Protein AF-A0A1Y3EB65-F1 (afdb_monomer_lite)

Structure (mmCIF, N/CA/C/O backbone):
data_AF-A0A1Y3EB65-F1
#
_entry.id   AF-A0A1Y3EB65-F1
#
loop_
_atom_site.group_PDB
_atom_site.id
_atom_site.type_symbol
_atom_site.label_atom_id
_atom_site.label_alt_id
_atom_site.label_comp_id
_atom_site.label_asym_id
_atom_site.label_entity_id
_atom_site.label_seq_id
_atom_site.pdbx_PDB_ins_code
_atom_site.Cartn_x
_atom_site.Cartn_y
_atom_site.Cartn_z
_atom_site.occupancy
_atom_site.B_iso_or_equiv
_atom_site.auth_seq_id
_atom_site.auth_comp_id
_atom_site.auth_asym_id
_atom_site.auth_atom_id
_atom_site.pdbx_PDB_model_num
ATOM 1 N N . MET A 1 1 ? 36.892 -14.311 -9.954 1.00 34.75 1 MET A N 1
ATOM 2 C CA . MET A 1 1 ? 35.447 -14.141 -10.223 1.00 34.75 1 MET A CA 1
ATOM 3 C C . MET A 1 1 ? 34.694 -14.219 -8.900 1.00 34.75 1 MET A C 1
ATOM 5 O O . MET A 1 1 ? 34.643 -15.292 -8.314 1.00 34.75 1 MET A O 1
ATOM 9 N N . ARG A 1 2 ? 34.201 -13.093 -8.364 1.00 42.38 2 ARG A N 1
ATOM 10 C CA . ARG A 1 2 ? 33.375 -13.100 -7.1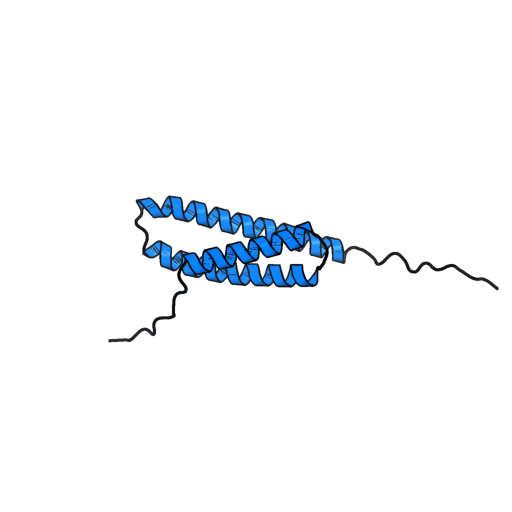44 1.00 42.38 2 ARG A CA 1
ATOM 11 C C . ARG A 1 2 ? 31.947 -13.466 -7.544 1.00 42.38 2 ARG A C 1
ATOM 13 O O . ARG A 1 2 ? 31.278 -12.677 -8.200 1.00 42.38 2 ARG A O 1
ATOM 20 N N . GLN A 1 3 ? 31.507 -14.663 -7.168 1.00 41.31 3 GLN A N 1
ATOM 21 C CA . GLN A 1 3 ? 30.095 -15.039 -7.160 1.00 41.31 3 GLN A CA 1
ATOM 22 C C . GLN A 1 3 ? 29.406 -14.157 -6.110 1.00 41.31 3 GLN A C 1
ATOM 24 O O . GLN A 1 3 ? 29.416 -14.471 -4.921 1.00 41.31 3 GLN A O 1
ATOM 29 N N . LEU A 1 4 ? 28.885 -13.002 -6.529 1.00 49.69 4 LEU A N 1
ATOM 30 C CA . LEU A 1 4 ? 27.977 -12.216 -5.705 1.00 49.69 4 LEU A CA 1
ATOM 31 C C . LEU A 1 4 ? 26.709 -13.061 -5.586 1.00 49.69 4 LEU A C 1
ATOM 33 O O . LEU A 1 4 ? 25.967 -13.196 -6.559 1.00 49.69 4 LEU A O 1
ATOM 37 N N . GLY A 1 5 ? 26.530 -13.716 -4.435 1.00 43.91 5 GLY A N 1
ATOM 38 C CA . GLY A 1 5 ? 25.349 -14.520 -4.147 1.00 43.91 5 GLY A CA 1
ATOM 39 C C . GLY A 1 5 ? 24.119 -13.701 -4.504 1.00 43.91 5 GLY A C 1
ATOM 40 O O . GLY A 1 5 ? 23.869 -12.663 -3.893 1.00 43.91 5 GLY A O 1
ATOM 41 N N . LYS A 1 6 ? 23.418 -14.119 -5.561 1.00 49.84 6 LYS A N 1
ATOM 42 C CA . LYS A 1 6 ? 22.234 -13.436 -6.068 1.00 49.84 6 LYS A CA 1
ATOM 43 C C . LYS A 1 6 ? 21.218 -13.442 -4.932 1.00 49.84 6 LYS A C 1
ATOM 45 O O . LYS A 1 6 ? 20.542 -14.449 -4.723 1.00 49.84 6 LYS A O 1
ATOM 50 N N . LYS A 1 7 ? 21.126 -12.344 -4.168 1.00 51.59 7 LYS A N 1
ATOM 51 C CA . LYS A 1 7 ? 19.922 -12.059 -3.385 1.00 51.59 7 LYS A CA 1
ATOM 52 C C . LYS A 1 7 ? 18.785 -12.251 -4.378 1.00 51.59 7 LYS A C 1
ATOM 54 O O . LYS A 1 7 ? 18.817 -11.635 -5.441 1.00 51.59 7 LYS A O 1
ATOM 59 N N . LYS A 1 8 ? 17.864 -13.175 -4.099 1.00 54.28 8 LYS A N 1
ATOM 60 C CA . LYS A 1 8 ? 16.655 -13.323 -4.907 1.00 54.28 8 LYS A CA 1
ATOM 61 C C . LYS A 1 8 ? 15.934 -11.984 -4.808 1.00 54.28 8 LYS A C 1
ATOM 63 O O . LYS A 1 8 ? 15.274 -11.725 -3.808 1.00 54.28 8 LYS A O 1
ATOM 68 N N . ILE A 1 9 ? 16.156 -11.105 -5.780 1.00 61.97 9 ILE A N 1
ATOM 69 C CA . ILE A 1 9 ? 15.384 -9.880 -5.918 1.00 61.97 9 ILE A CA 1
ATOM 70 C C . ILE A 1 9 ? 13.984 -10.381 -6.235 1.00 61.97 9 ILE A C 1
ATOM 72 O O . ILE A 1 9 ? 13.766 -11.011 -7.272 1.00 61.97 9 ILE A O 1
ATOM 76 N N . ILE A 1 10 ? 13.070 -10.220 -5.280 1.00 68.81 10 ILE A N 1
ATOM 77 C CA . ILE A 1 10 ? 11.667 -10.526 -5.517 1.00 68.81 10 ILE A CA 1
ATOM 78 C C . ILE A 1 10 ? 11.220 -9.607 -6.664 1.00 68.81 10 ILE A C 1
ATOM 80 O O . ILE A 1 10 ? 11.523 -8.410 -6.627 1.00 68.81 10 ILE A O 1
ATOM 84 N N . PRO A 1 11 ? 10.567 -10.142 -7.713 1.00 82.12 11 PRO A N 1
ATOM 85 C CA . PRO A 1 11 ? 10.185 -9.335 -8.860 1.00 82.12 11 PRO A CA 1
ATOM 86 C C . PRO A 1 11 ? 9.299 -8.164 -8.442 1.00 82.12 11 PRO A C 1
ATOM 88 O O . PRO A 1 11 ? 8.366 -8.338 -7.657 1.00 82.12 11 PRO A O 1
ATOM 91 N N . PHE A 1 12 ? 9.549 -6.995 -9.027 1.00 85.94 12 PHE A N 1
ATOM 92 C CA . PHE A 1 12 ? 8.795 -5.767 -8.775 1.00 85.94 12 PHE A CA 1
ATOM 93 C C . PHE A 1 12 ? 7.272 -5.969 -8.797 1.00 85.94 12 PHE A C 1
ATOM 95 O O . PHE A 1 12 ? 6.573 -5.501 -7.905 1.00 85.94 12 PHE A O 1
ATOM 102 N N . ASP A 1 13 ? 6.743 -6.713 -9.774 1.00 86.69 13 ASP A N 1
ATOM 103 C CA . ASP A 1 13 ? 5.299 -6.959 -9.875 1.00 86.69 13 ASP A CA 1
ATOM 104 C C . ASP A 1 13 ? 4.736 -7.766 -8.701 1.00 86.69 13 ASP A C 1
ATOM 106 O O . ASP A 1 13 ? 3.564 -7.619 -8.354 1.00 86.69 13 ASP A O 1
ATOM 110 N N . THR A 1 14 ? 5.561 -8.612 -8.082 1.00 91.00 14 THR A N 1
ATOM 111 C CA . THR A 1 14 ? 5.175 -9.370 -6.887 1.00 91.00 14 THR A CA 1
ATOM 112 C C . THR A 1 14 ? 5.088 -8.441 -5.684 1.00 91.00 14 THR A C 1
ATOM 114 O O . THR A 1 14 ? 4.081 -8.459 -4.978 1.00 91.00 14 THR A O 1
ATOM 117 N N . GLU A 1 15 ? 6.088 -7.577 -5.493 1.00 92.81 15 GLU A N 1
ATOM 118 C CA . GLU A 1 15 ? 6.079 -6.602 -4.398 1.00 92.81 15 GLU A CA 1
ATOM 119 C C . GLU A 1 15 ? 4.978 -5.554 -4.568 1.00 92.81 15 GLU A C 1
ATOM 121 O O . GLU A 1 15 ? 4.289 -5.225 -3.605 1.00 92.81 15 GLU A O 1
ATOM 126 N N . ARG A 1 16 ? 4.722 -5.100 -5.802 1.00 91.44 16 ARG A N 1
ATOM 127 C CA . ARG A 1 16 ? 3.603 -4.199 -6.107 1.00 91.44 16 ARG A CA 1
ATOM 128 C C . ARG A 1 16 ? 2.264 -4.817 -5.706 1.00 91.44 16 ARG A C 1
ATOM 130 O O . ARG A 1 16 ? 1.508 -4.195 -4.969 1.00 91.44 16 ARG A O 1
ATOM 137 N N . LYS A 1 17 ? 1.985 -6.050 -6.144 1.00 93.06 17 LYS A N 1
ATOM 138 C CA . LYS A 1 17 ? 0.738 -6.759 -5.800 1.00 93.06 17 LYS A CA 1
ATOM 139 C C . LYS A 1 17 ? 0.621 -7.033 -4.300 1.00 93.06 17 LYS A C 1
ATOM 141 O O . LYS A 1 17 ? -0.467 -6.924 -3.739 1.00 93.06 17 LYS A O 1
ATOM 146 N N . SER A 1 18 ? 1.732 -7.388 -3.654 1.00 94.62 18 SER A N 1
ATOM 147 C CA . SER A 1 18 ? 1.798 -7.571 -2.200 1.00 94.62 18 SER A CA 1
ATOM 148 C C . SER A 1 18 ? 1.411 -6.281 -1.475 1.00 94.62 18 SER A C 1
ATOM 150 O O . SER A 1 18 ? 0.544 -6.305 -0.598 1.00 94.62 18 SER A O 1
ATOM 152 N N . LEU A 1 19 ? 1.983 -5.145 -1.884 1.00 95.19 19 LEU A N 1
ATOM 153 C CA . LEU A 1 19 ? 1.670 -3.837 -1.317 1.00 95.19 19 LEU A CA 1
ATOM 154 C C . LEU A 1 19 ? 0.206 -3.441 -1.569 1.00 95.19 19 LEU A C 1
ATOM 156 O O . LEU A 1 19 ? -0.482 -3.062 -0.626 1.00 95.19 19 LEU A O 1
ATOM 160 N N . GLU A 1 20 ? -0.308 -3.614 -2.788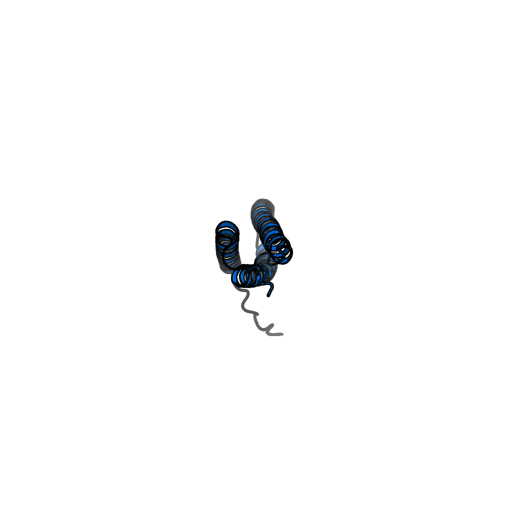 1.00 94.81 20 GLU A N 1
ATOM 161 C CA . GLU A 1 20 ? -1.720 -3.359 -3.124 1.00 94.81 20 GLU A CA 1
ATOM 162 C C . GLU A 1 20 ? -2.684 -4.158 -2.240 1.00 94.81 20 GLU A C 1
ATOM 164 O O . GLU A 1 20 ? -3.656 -3.609 -1.720 1.00 94.81 20 GLU A O 1
ATOM 169 N N . HIS A 1 21 ? -2.400 -5.440 -2.007 1.00 95.62 21 HIS A N 1
ATOM 170 C CA . HIS A 1 21 ? -3.218 -6.272 -1.128 1.00 95.62 21 HIS A CA 1
ATOM 171 C C . HIS A 1 21 ? -3.193 -5.775 0.328 1.00 95.62 21 HIS A C 1
ATOM 173 O O . HIS A 1 21 ? -4.229 -5.733 0.998 1.00 95.62 21 HIS A O 1
ATOM 179 N N . ARG A 1 22 ? -2.021 -5.366 0.830 1.00 96.00 22 ARG A N 1
ATOM 180 C CA . ARG A 1 22 ? -1.874 -4.816 2.190 1.00 96.00 22 ARG A CA 1
ATOM 181 C C . ARG A 1 22 ? -2.623 -3.485 2.341 1.00 96.00 22 ARG A C 1
ATOM 183 O O . ARG A 1 22 ? -3.335 -3.313 3.328 1.00 96.00 22 ARG A O 1
ATOM 190 N N . ILE A 1 23 ? -2.546 -2.605 1.339 1.00 94.94 23 ILE A N 1
ATOM 191 C CA . ILE A 1 23 ? -3.314 -1.349 1.255 1.00 94.94 23 ILE A CA 1
ATOM 192 C C . ILE A 1 23 ? -4.818 -1.634 1.299 1.00 94.94 23 ILE A C 1
ATOM 194 O O . ILE A 1 23 ? -5.528 -1.052 2.116 1.00 94.94 23 ILE A O 1
ATOM 198 N N . GLN A 1 24 ? -5.311 -2.562 0.471 1.00 94.12 24 GLN A N 1
ATOM 199 C CA . GLN A 1 24 ? -6.731 -2.932 0.452 1.00 94.12 24 GLN A CA 1
ATOM 200 C C . GLN A 1 24 ? -7.206 -3.468 1.806 1.00 94.12 24 GLN A C 1
ATOM 202 O O . GLN A 1 24 ? -8.313 -3.150 2.244 1.00 94.12 24 GLN A O 1
ATOM 207 N N . ARG A 1 25 ? -6.376 -4.270 2.483 1.00 94.56 25 ARG A N 1
ATOM 208 C CA . ARG A 1 25 ? -6.682 -4.765 3.829 1.00 94.56 25 ARG A CA 1
ATOM 209 C C . ARG A 1 25 ? -6.766 -3.621 4.839 1.00 94.56 25 ARG A C 1
ATOM 211 O O . ARG A 1 25 ? -7.738 -3.575 5.587 1.00 94.56 25 ARG A O 1
ATOM 218 N N . LEU A 1 26 ? -5.788 -2.712 4.849 1.00 94.38 26 LEU A N 1
ATOM 219 C CA . LEU A 1 26 ? -5.785 -1.558 5.752 1.00 94.38 26 LEU A CA 1
ATOM 220 C C . LEU A 1 26 ? -7.008 -0.663 5.513 1.00 94.38 26 LEU A C 1
ATOM 222 O O . LEU A 1 26 ? -7.694 -0.317 6.467 1.00 94.38 26 LEU A O 1
ATOM 226 N N . GLN A 1 27 ? -7.344 -0.381 4.252 1.00 93.44 27 GLN A N 1
ATOM 227 C CA . GLN A 1 27 ? -8.525 0.403 3.885 1.00 93.44 27 GLN A CA 1
ATOM 228 C C . GLN A 1 27 ? -9.812 -0.204 4.448 1.00 93.44 27 GLN A C 1
ATOM 230 O O . GLN A 1 27 ? -10.563 0.487 5.128 1.00 93.44 27 GLN A O 1
ATOM 235 N N . ARG A 1 28 ? -10.034 -1.511 4.252 1.00 92.81 28 ARG A N 1
ATOM 236 C CA . ARG A 1 28 ? -11.213 -2.199 4.805 1.00 92.81 28 ARG A CA 1
ATOM 237 C C . ARG A 1 28 ? -11.272 -2.127 6.327 1.00 92.81 28 ARG A C 1
ATOM 239 O O . ARG A 1 28 ? -12.359 -2.037 6.881 1.00 92.81 28 ARG A O 1
ATOM 246 N N . LEU A 1 29 ? -10.132 -2.206 7.008 1.00 92.12 29 LEU A N 1
ATOM 247 C CA . LEU A 1 29 ? -10.091 -2.100 8.466 1.00 92.12 29 LEU A CA 1
ATOM 248 C C . LEU A 1 29 ? -10.415 -0.676 8.929 1.00 92.12 29 LEU A C 1
ATOM 250 O O . LEU A 1 29 ? -11.185 -0.507 9.868 1.00 92.12 29 LEU A O 1
ATOM 254 N N . CYS A 1 30 ? -9.892 0.337 8.236 1.00 89.94 30 CYS A N 1
ATOM 255 C CA . CYS A 1 30 ? -10.215 1.735 8.506 1.00 89.94 30 CYS A CA 1
ATOM 256 C C . CYS A 1 30 ? -11.677 2.083 8.207 1.00 89.94 30 CYS A C 1
ATOM 258 O O . CYS A 1 30 ? -12.227 2.941 8.883 1.00 89.94 30 CYS A O 1
ATOM 260 N N . ASP A 1 31 ? -12.299 1.460 7.205 1.00 88.56 31 ASP A N 1
ATOM 261 C CA . ASP A 1 31 ? -13.694 1.739 6.838 1.00 88.56 31 ASP A CA 1
ATOM 262 C C . ASP A 1 31 ? -14.705 1.029 7.749 1.00 88.56 31 ASP A C 1
ATOM 264 O O . ASP A 1 31 ? -15.834 1.490 7.880 1.00 88.56 31 ASP A O 1
ATOM 268 N N . ASN A 1 32 ? -14.305 -0.078 8.385 1.00 83.38 32 ASN A N 1
ATOM 269 C CA . ASN A 1 32 ? -15.158 -0.838 9.303 1.00 83.38 32 ASN A CA 1
ATOM 270 C C . ASN A 1 32 ? -14.939 -0.485 10.791 1.00 83.38 32 ASN A C 1
ATOM 272 O O . ASN A 1 32 ? -15.671 -1.004 11.626 1.00 83.38 32 ASN A O 1
ATOM 276 N N . GLU A 1 33 ? -13.931 0.337 11.125 1.00 66.94 33 GLU A N 1
ATOM 277 C CA . GLU A 1 33 ? -13.598 0.866 12.472 1.00 66.94 33 GLU A CA 1
ATOM 278 C C . GLU A 1 33 ? -13.618 -0.149 13.642 1.00 66.94 33 GLU A C 1
ATOM 280 O O . GLU A 1 33 ? -13.752 0.228 14.804 1.00 66.94 33 GLU A O 1
ATOM 285 N N . SER A 1 34 ? -13.480 -1.451 13.379 1.00 69.88 34 SER A N 1
ATOM 286 C CA . SER A 1 34 ? -13.896 -2.466 14.358 1.00 69.88 34 SER A CA 1
ATOM 287 C C . SER A 1 34 ? -12.770 -3.045 15.213 1.00 69.88 34 SER A C 1
ATOM 289 O O . SER A 1 34 ? -13.034 -3.557 16.297 1.00 69.88 34 SER A O 1
ATOM 291 N N . ASP A 1 35 ? -11.524 -3.021 14.732 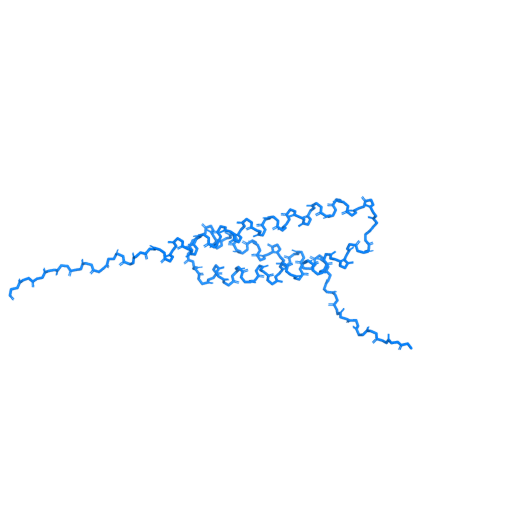1.00 86.75 35 ASP A N 1
ATOM 292 C CA . ASP A 1 35 ? -10.404 -3.695 15.398 1.00 86.75 35 ASP A CA 1
ATOM 293 C C . ASP A 1 35 ? -9.111 -2.871 15.316 1.00 86.75 35 ASP A C 1
ATOM 295 O O . ASP A 1 35 ? -8.382 -2.884 14.322 1.00 86.75 35 ASP A O 1
ATOM 299 N N . LEU A 1 36 ? -8.820 -2.153 16.403 1.00 87.88 36 LEU A N 1
ATOM 300 C CA . LEU A 1 36 ? -7.634 -1.302 16.535 1.00 87.88 36 LEU A CA 1
ATOM 301 C C . LEU A 1 36 ? -6.324 -2.104 16.505 1.00 87.88 36 LEU A C 1
ATOM 303 O O . LEU A 1 36 ? -5.298 -1.578 16.066 1.00 87.88 36 LEU A O 1
ATOM 307 N N . VAL A 1 37 ? -6.340 -3.360 16.965 1.00 90.75 37 VAL A N 1
ATOM 308 C CA . VAL A 1 37 ? -5.161 -4.238 16.927 1.00 90.75 37 VAL A CA 1
ATOM 309 C C . VAL A 1 37 ? -4.902 -4.651 15.483 1.00 90.75 37 VAL A C 1
ATOM 311 O O . VAL A 1 37 ? -3.792 -4.461 14.988 1.00 90.75 37 VAL A O 1
ATOM 314 N N . ALA A 1 38 ? -5.939 -5.085 14.764 1.00 92.00 38 ALA A N 1
ATOM 315 C CA . ALA A 1 38 ? -5.822 -5.411 13.347 1.00 92.00 38 ALA A CA 1
ATOM 316 C C . ALA A 1 38 ? -5.411 -4.199 12.496 1.00 92.00 38 ALA A C 1
ATOM 318 O O . ALA A 1 38 ? -4.634 -4.363 11.553 1.00 92.00 38 ALA A O 1
ATOM 319 N N . ILE A 1 39 ? -5.888 -2.989 12.821 1.00 91.62 39 ILE A N 1
ATOM 320 C CA . ILE A 1 39 ? -5.450 -1.745 12.166 1.00 91.62 39 ILE A CA 1
ATOM 321 C C . ILE A 1 39 ? -3.950 -1.526 12.393 1.00 91.62 39 ILE A C 1
ATOM 323 O O . ILE A 1 39 ? -3.226 -1.267 11.432 1.00 91.62 39 ILE A O 1
ATOM 327 N N . ARG A 1 40 ? -3.457 -1.675 13.629 1.00 92.75 40 ARG A N 1
ATOM 328 C CA . ARG A 1 40 ? -2.027 -1.523 13.943 1.00 92.75 40 ARG A CA 1
ATOM 329 C C . ARG A 1 40 ? -1.165 -2.548 13.205 1.00 92.75 40 ARG A C 1
ATOM 331 O O . ARG A 1 40 ? -0.158 -2.176 12.604 1.00 92.75 40 ARG A O 1
ATOM 338 N N . ASP A 1 41 ? -1.584 -3.809 13.192 1.00 94.19 41 ASP A N 1
ATOM 339 C CA . ASP A 1 41 ? -0.883 -4.872 12.468 1.00 94.19 41 ASP A CA 1
ATOM 340 C C . ASP A 1 41 ? -0.874 -4.614 10.957 1.00 94.19 41 ASP A C 1
ATOM 342 O O . ASP A 1 41 ? 0.136 -4.830 10.283 1.00 94.19 41 ASP A O 1
ATOM 346 N N . ALA A 1 42 ? -1.981 -4.109 10.409 1.00 94.25 42 ALA A N 1
ATOM 347 C CA . ALA A 1 42 ? -2.071 -3.752 9.001 1.00 94.25 42 ALA A CA 1
ATOM 348 C C . ALA A 1 42 ? -1.192 -2.543 8.640 1.00 94.25 42 ALA A C 1
ATOM 350 O O . ALA A 1 42 ? -0.597 -2.556 7.563 1.00 94.25 42 ALA A O 1
ATOM 351 N N . ILE A 1 43 ? -1.050 -1.543 9.522 1.00 94.44 43 ILE A N 1
ATOM 352 C CA . ILE A 1 43 ? -0.098 -0.431 9.338 1.00 94.44 43 ILE A CA 1
ATOM 353 C C . ILE A 1 43 ? 1.334 -0.972 9.247 1.00 94.44 43 ILE A C 1
ATOM 355 O O . ILE A 1 43 ? 2.024 -0.672 8.272 1.00 94.44 43 ILE A O 1
ATOM 359 N N . ASN A 1 44 ? 1.750 -1.815 10.201 1.00 95.19 44 ASN A N 1
ATOM 360 C CA . ASN A 1 44 ? 3.090 -2.415 10.209 1.00 95.19 44 ASN A CA 1
ATOM 361 C C . ASN A 1 44 ? 3.344 -3.237 8.938 1.00 95.19 44 ASN A C 1
ATOM 363 O O . ASN A 1 44 ? 4.385 -3.107 8.295 1.00 95.19 44 ASN A O 1
ATOM 367 N N . ALA A 1 45 ? 2.359 -4.040 8.524 1.00 95.38 45 ALA A N 1
ATOM 368 C CA . ALA A 1 45 ? 2.454 -4.801 7.286 1.00 95.38 45 ALA A CA 1
ATOM 369 C C . ALA A 1 45 ? 2.591 -3.877 6.064 1.00 95.38 45 ALA A C 1
ATOM 371 O O . ALA A 1 45 ? 3.390 -4.160 5.169 1.00 95.38 45 ALA A O 1
ATOM 372 N N . VAL A 1 46 ? 1.838 -2.778 5.989 1.00 95.31 46 VAL A N 1
ATOM 373 C CA . VAL A 1 46 ? 1.976 -1.803 4.897 1.00 95.31 46 VAL A CA 1
ATOM 374 C C . VAL A 1 46 ? 3.371 -1.170 4.891 1.00 95.31 46 VAL A C 1
ATOM 376 O O . VAL A 1 46 ? 3.949 -1.060 3.812 1.00 95.31 46 VAL A O 1
ATOM 379 N N . ASP A 1 47 ? 3.953 -0.843 6.048 1.00 94.50 47 ASP A N 1
ATOM 380 C CA . ASP A 1 47 ? 5.319 -0.303 6.125 1.00 94.50 47 ASP A CA 1
ATOM 381 C C . ASP A 1 47 ? 6.374 -1.284 5.612 1.00 94.50 47 ASP A C 1
ATOM 383 O O . ASP A 1 47 ? 7.191 -0.924 4.762 1.00 94.50 47 ASP A O 1
ATOM 387 N N . GLU A 1 48 ? 6.317 -2.546 6.035 1.00 93.69 48 GLU A N 1
ATOM 388 C CA . GLU A 1 48 ? 7.211 -3.584 5.509 1.00 93.69 48 GLU A CA 1
ATOM 389 C C . GLU A 1 48 ? 7.062 -3.754 3.988 1.00 93.69 48 GLU A C 1
ATOM 391 O O . GLU A 1 48 ? 8.048 -3.890 3.261 1.00 93.69 48 GLU A O 1
ATOM 396 N N . GLY A 1 49 ? 5.819 -3.729 3.494 1.00 92.12 49 GLY A N 1
ATOM 397 C CA . GLY A 1 49 ? 5.523 -3.852 2.066 1.00 92.12 49 GLY A CA 1
ATOM 398 C C . GLY A 1 49 ? 6.018 -2.650 1.262 1.00 92.12 49 GLY A C 1
ATOM 399 O O . GLY A 1 49 ? 6.504 -2.814 0.144 1.00 92.12 49 GLY A O 1
ATOM 400 N N . LYS A 1 50 ? 5.940 -1.448 1.838 1.00 93.75 50 LYS A N 1
ATOM 401 C CA . LYS A 1 50 ? 6.439 -0.204 1.244 1.00 93.75 50 LYS A CA 1
ATOM 402 C C . LYS A 1 50 ? 7.954 -0.258 1.062 1.00 93.75 50 LYS A C 1
ATOM 404 O O . LYS A 1 50 ? 8.439 0.040 -0.028 1.00 93.75 50 LYS A O 1
ATOM 409 N N . GLU A 1 51 ? 8.692 -0.699 2.078 1.00 93.00 51 GLU A N 1
ATOM 410 C CA . GLU A 1 51 ? 10.151 -0.849 1.992 1.00 93.00 51 GLU A CA 1
ATOM 411 C C . GLU A 1 51 ? 10.563 -1.896 0.946 1.00 93.00 51 GLU A C 1
ATOM 413 O O . GLU A 1 51 ? 11.464 -1.660 0.132 1.00 93.00 51 GLU A O 1
ATOM 418 N N . ALA A 1 52 ? 9.878 -3.042 0.905 1.00 91.12 52 ALA A N 1
ATOM 419 C CA . ALA A 1 52 ? 10.124 -4.071 -0.106 1.00 91.12 52 ALA A CA 1
ATOM 420 C C . ALA A 1 52 ? 9.829 -3.556 -1.528 1.00 91.12 52 ALA A C 1
ATOM 422 O O . ALA A 1 52 ? 10.642 -3.720 -2.448 1.00 91.12 52 ALA A O 1
ATOM 423 N N . PHE A 1 53 ? 8.718 -2.834 -1.694 1.00 91.88 53 PHE A N 1
ATOM 424 C CA . PHE A 1 53 ? 8.351 -2.188 -2.949 1.00 91.88 53 PHE A CA 1
ATOM 425 C C . PHE A 1 53 ? 9.394 -1.157 -3.394 1.00 91.88 53 PHE A C 1
ATOM 427 O O . PHE A 1 53 ? 9.859 -1.238 -4.529 1.00 91.88 53 PHE A O 1
ATOM 434 N N . ILE A 1 54 ? 9.834 -0.245 -2.520 1.00 91.06 54 ILE A N 1
ATOM 435 C CA . ILE A 1 54 ? 10.856 0.770 -2.839 1.00 91.06 54 ILE A CA 1
ATOM 436 C C . ILE A 1 54 ? 12.169 0.114 -3.285 1.00 91.06 54 ILE A C 1
ATOM 438 O O . ILE A 1 54 ? 12.783 0.559 -4.262 1.00 91.06 54 ILE A O 1
ATOM 442 N N . ASN A 1 55 ? 12.588 -0.958 -2.611 1.00 90.06 55 ASN A N 1
ATOM 443 C CA . ASN A 1 55 ? 13.799 -1.689 -2.974 1.00 90.06 55 ASN A CA 1
ATOM 444 C C . ASN A 1 55 ? 13.671 -2.371 -4.345 1.00 90.06 55 ASN A C 1
ATOM 446 O O . ASN A 1 55 ? 14.567 -2.236 -5.182 1.00 90.06 55 ASN A O 1
ATOM 450 N N . SER A 1 56 ? 12.547 -3.043 -4.616 1.00 88.06 56 SER A N 1
ATOM 451 C CA . SER A 1 56 ? 12.295 -3.667 -5.925 1.00 88.06 56 SER A CA 1
ATOM 452 C C . SER A 1 56 ? 12.137 -2.634 -7.051 1.00 88.06 56 SER A C 1
ATOM 454 O O . SER A 1 56 ? 12.604 -2.850 -8.170 1.00 88.06 56 SER A O 1
ATOM 456 N N . ARG A 1 57 ? 11.545 -1.471 -6.745 1.00 88.06 57 ARG A N 1
ATOM 457 C CA . ARG A 1 57 ? 11.391 -0.327 -7.650 1.00 88.06 57 ARG A CA 1
ATOM 458 C C . ARG A 1 57 ? 12.744 0.198 -8.101 1.00 88.06 57 ARG A C 1
ATOM 460 O O . ARG A 1 57 ? 12.925 0.429 -9.292 1.00 88.06 57 ARG A O 1
ATOM 467 N N . ARG A 1 58 ? 13.687 0.366 -7.165 1.00 85.88 58 ARG A N 1
ATOM 468 C CA . ARG A 1 58 ? 15.046 0.834 -7.470 1.00 85.88 58 ARG A CA 1
ATOM 469 C C . ARG A 1 58 ? 15.747 -0.118 -8.441 1.00 85.88 58 ARG A C 1
ATOM 471 O O . ARG A 1 58 ? 16.275 0.347 -9.441 1.00 85.88 58 ARG A O 1
ATOM 478 N N . ALA A 1 59 ? 15.660 -1.426 -8.195 1.00 84.56 59 ALA A N 1
ATOM 479 C CA . ALA A 1 59 ? 16.219 -2.433 -9.098 1.00 84.56 59 ALA A CA 1
ATOM 480 C C . ALA A 1 59 ? 15.580 -2.374 -10.500 1.00 84.56 59 ALA A C 1
ATOM 482 O O . ALA A 1 59 ? 16.290 -2.335 -11.498 1.00 84.56 59 ALA A O 1
ATOM 483 N N . ARG A 1 60 ? 14.245 -2.275 -10.592 1.00 83.88 60 ARG A N 1
ATOM 484 C CA . ARG A 1 60 ? 13.542 -2.177 -11.886 1.00 83.88 60 ARG A CA 1
ATOM 485 C C . ARG A 1 60 ? 13.844 -0.878 -12.640 1.00 83.88 60 ARG A C 1
ATOM 487 O O . ARG A 1 60 ? 13.838 -0.864 -13.864 1.00 83.88 60 ARG A O 1
ATOM 494 N N . GLN A 1 61 ? 14.076 0.225 -11.933 1.00 82.94 61 GLN A N 1
ATOM 495 C CA . GLN A 1 61 ? 14.352 1.524 -12.550 1.00 82.94 61 GLN A CA 1
ATOM 496 C C . GLN A 1 61 ? 15.666 1.533 -13.344 1.00 82.94 61 GLN A C 1
ATOM 498 O O . GLN A 1 61 ? 15.737 2.225 -14.360 1.00 82.94 61 GLN A O 1
ATOM 503 N N . GLU A 1 62 ? 16.667 0.764 -12.906 1.00 82.19 62 GLU A N 1
ATOM 504 C CA . GLU A 1 62 ? 17.937 0.576 -13.623 1.00 82.19 62 GLU A CA 1
ATOM 505 C C . GLU A 1 62 ? 17.757 -0.206 -14.937 1.00 82.19 62 GLU A C 1
ATOM 507 O O . GLU A 1 62 ? 18.532 -0.025 -15.871 1.00 82.19 62 GLU A O 1
ATOM 512 N N . GLU A 1 63 ? 16.712 -1.032 -15.034 1.00 82.62 63 GLU A N 1
ATOM 513 C CA . GLU A 1 63 ? 16.409 -1.859 -16.211 1.00 82.62 63 GLU A CA 1
ATOM 514 C C . GLU A 1 63 ? 15.492 -1.157 -17.229 1.00 82.62 63 GLU A C 1
ATOM 516 O O . GLU A 1 63 ? 15.394 -1.592 -18.377 1.00 82.62 63 GLU A O 1
ATOM 521 N N . LEU A 1 64 ? 14.805 -0.079 -16.830 1.00 83.31 64 LEU A N 1
ATOM 522 C CA . LEU A 1 64 ? 13.856 0.624 -17.694 1.00 83.31 64 LEU A CA 1
ATOM 523 C C . LEU A 1 64 ? 14.548 1.653 -18.606 1.00 83.31 64 LEU A C 1
ATOM 525 O O . LEU A 1 64 ? 15.336 2.477 -18.117 1.00 83.31 64 LEU A O 1
ATOM 529 N N . PRO A 1 65 ? 14.180 1.704 -19.901 1.00 86.25 65 PRO A N 1
ATOM 530 C CA . PRO A 1 65 ? 14.618 2.769 -20.793 1.00 86.25 65 PRO A CA 1
ATOM 531 C C . PRO A 1 65 ? 14.044 4.123 -20.351 1.00 86.25 65 PRO A C 1
ATOM 533 O O . PRO A 1 65 ? 12.945 4.205 -19.794 1.00 86.25 65 PRO A O 1
ATOM 536 N N . ASP A 1 66 ? 14.777 5.205 -20.626 1.00 82.50 66 ASP A N 1
ATOM 537 C CA . ASP A 1 66 ? 14.422 6.565 -20.188 1.00 82.50 66 ASP A CA 1
ATOM 538 C C . ASP A 1 66 ? 13.006 6.981 -20.628 1.00 82.50 66 ASP A C 1
ATOM 540 O O . ASP A 1 66 ? 12.281 7.623 -19.866 1.00 82.50 66 ASP A O 1
ATOM 544 N N . SER A 1 67 ? 12.578 6.542 -21.817 1.00 85.19 67 SER A N 1
ATOM 545 C CA . SER A 1 67 ? 11.243 6.790 -22.378 1.00 85.19 67 SER A CA 1
ATOM 546 C C . SER A 1 67 ? 10.098 6.191 -21.554 1.00 85.19 67 SER A C 1
ATOM 548 O O . SER A 1 67 ? 8.990 6.723 -21.568 1.00 85.19 67 SER A O 1
ATOM 550 N N . GLU A 1 68 ? 10.337 5.098 -20.827 1.00 84.50 68 GLU A N 1
ATOM 551 C CA . GLU A 1 68 ? 9.323 4.412 -20.011 1.00 84.50 68 GLU A CA 1
ATOM 552 C C . GLU A 1 68 ? 9.429 4.769 -18.525 1.00 84.50 68 GLU A C 1
ATOM 554 O O . GLU A 1 68 ? 8.451 4.662 -17.776 1.00 84.50 68 GLU A O 1
ATOM 559 N N . ARG A 1 69 ? 10.604 5.246 -18.099 1.00 82.88 69 ARG A N 1
ATOM 560 C CA . ARG A 1 69 ? 10.916 5.536 -16.699 1.00 82.88 69 ARG A CA 1
ATOM 561 C C . ARG A 1 69 ? 9.979 6.577 -16.092 1.00 82.88 69 ARG A C 1
ATOM 563 O O . ARG A 1 69 ? 9.482 6.357 -14.994 1.00 82.88 69 ARG A O 1
ATOM 570 N N . ALA A 1 70 ? 9.691 7.673 -16.794 1.00 85.12 70 ALA A N 1
ATOM 571 C CA . ALA A 1 70 ? 8.843 8.745 -16.262 1.00 85.12 70 ALA A CA 1
ATOM 572 C C . ALA A 1 70 ? 7.405 8.274 -15.970 1.00 85.12 70 ALA A C 1
ATOM 574 O O . ALA A 1 70 ? 6.862 8.544 -14.899 1.00 85.12 70 ALA A O 1
ATOM 575 N N . LYS A 1 71 ? 6.805 7.506 -16.891 1.00 84.94 71 LYS A N 1
ATOM 576 C CA . LYS A 1 71 ? 5.454 6.947 -16.717 1.00 84.94 71 LYS A CA 1
ATOM 577 C C . LYS A 1 71 ? 5.412 5.922 -15.585 1.00 84.94 71 LYS A C 1
ATOM 579 O O . LYS A 1 71 ? 4.453 5.892 -14.817 1.00 84.94 7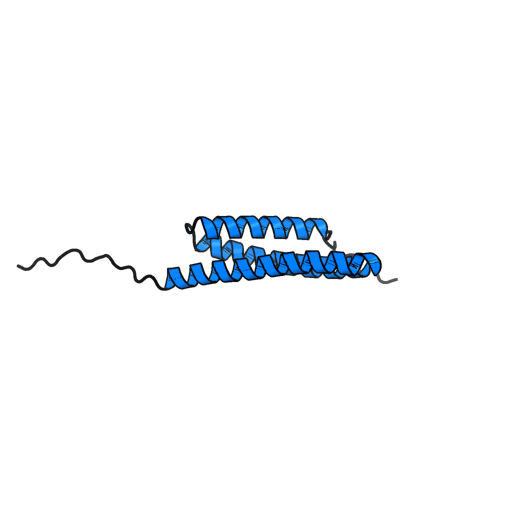1 LYS A O 1
ATOM 584 N N . ALA A 1 72 ? 6.452 5.097 -15.480 1.00 82.19 72 ALA A N 1
ATOM 585 C CA . ALA A 1 72 ? 6.585 4.132 -14.401 1.00 82.19 72 ALA A CA 1
ATOM 586 C C . ALA A 1 72 ? 6.713 4.830 -13.034 1.00 82.19 72 ALA A C 1
ATOM 588 O O . ALA A 1 72 ? 5.974 4.481 -12.118 1.00 82.19 72 ALA A O 1
ATOM 589 N N . LEU A 1 73 ? 7.570 5.854 -12.922 1.00 83.12 73 LEU A N 1
ATOM 590 C CA . LEU A 1 73 ? 7.752 6.649 -11.700 1.00 83.12 73 LEU A CA 1
ATOM 591 C C . LEU A 1 73 ? 6.442 7.279 -11.221 1.00 83.12 73 LEU A C 1
ATOM 593 O O . LEU A 1 73 ? 6.088 7.097 -10.062 1.00 83.12 73 LEU A O 1
ATOM 597 N N . ALA A 1 74 ? 5.677 7.903 -12.121 1.00 87.88 74 ALA A N 1
ATOM 598 C CA . ALA A 1 74 ? 4.388 8.499 -11.770 1.00 87.88 74 ALA A CA 1
ATOM 599 C C . ALA A 1 74 ? 3.411 7.477 -11.156 1.00 87.88 74 ALA A C 1
ATOM 601 O O . ALA A 1 74 ? 2.782 7.757 -10.139 1.00 87.88 74 ALA A O 1
ATOM 602 N N . GLY A 1 75 ? 3.312 6.272 -11.730 1.00 86.75 75 GLY A N 1
ATOM 603 C CA . GLY A 1 75 ? 2.468 5.211 -11.168 1.00 86.75 75 GLY A CA 1
ATOM 604 C C . GLY A 1 75 ? 2.968 4.691 -9.815 1.00 86.75 75 GLY A C 1
ATOM 605 O O . GLY A 1 75 ? 2.173 4.265 -8.979 1.00 86.75 75 GLY A O 1
ATOM 606 N N . TYR A 1 76 ? 4.280 4.732 -9.575 1.00 86.56 76 TYR A N 1
ATOM 607 C CA . TYR A 1 76 ? 4.861 4.339 -8.291 1.00 86.56 76 TYR A CA 1
ATOM 608 C C . TYR A 1 76 ? 4.595 5.376 -7.206 1.00 86.56 76 TYR A C 1
ATOM 610 O O . TYR A 1 76 ? 4.256 5.001 -6.086 1.00 86.56 76 TYR A O 1
ATOM 618 N N . ASP A 1 77 ? 4.736 6.655 -7.541 1.00 89.44 77 ASP A N 1
ATOM 619 C CA . ASP A 1 77 ? 4.512 7.752 -6.604 1.00 89.44 77 ASP A CA 1
ATOM 620 C C . ASP A 1 77 ? 3.035 7.810 -6.195 1.00 89.44 77 ASP A C 1
ATOM 622 O O . ASP A 1 77 ? 2.742 7.888 -5.007 1.00 89.44 77 ASP A O 1
ATOM 626 N N . GLN A 1 78 ? 2.105 7.574 -7.130 1.00 91.19 78 GLN A N 1
ATOM 627 C CA . GLN A 1 78 ? 0.677 7.416 -6.815 1.00 91.19 78 GLN A CA 1
ATOM 628 C C . GLN A 1 78 ? 0.403 6.321 -5.773 1.00 91.19 78 GLN A C 1
ATOM 630 O O . GLN A 1 78 ? -0.443 6.490 -4.893 1.00 91.19 78 GLN A O 1
ATOM 635 N N . LEU A 1 79 ? 1.104 5.186 -5.859 1.00 90.38 79 LEU A N 1
ATOM 636 C CA . LEU A 1 79 ? 0.929 4.095 -4.902 1.00 90.38 79 LEU A CA 1
ATOM 637 C C . LEU A 1 79 ? 1.473 4.470 -3.515 1.00 90.38 79 LEU A C 1
ATOM 639 O O . LEU A 1 79 ? 0.857 4.133 -2.505 1.00 90.38 79 LEU A O 1
ATOM 643 N N . LEU A 1 80 ? 2.601 5.183 -3.455 1.00 91.81 80 LEU A N 1
ATOM 644 C CA . LEU A 1 80 ? 3.184 5.666 -2.198 1.00 91.81 80 LEU A CA 1
ATOM 645 C C . LEU A 1 80 ? 2.340 6.774 -1.552 1.00 91.81 80 LEU A C 1
ATOM 647 O O . LEU A 1 80 ? 2.193 6.795 -0.326 1.00 91.81 80 LEU A O 1
ATOM 651 N N . ASP A 1 81 ? 1.741 7.646 -2.358 1.00 93.75 81 ASP A N 1
ATOM 652 C CA . ASP A 1 81 ? 0.800 8.660 -1.886 1.00 93.75 81 ASP A CA 1
ATOM 653 C C . ASP A 1 81 ? -0.429 8.003 -1.254 1.00 93.75 81 ASP A C 1
ATOM 655 O O . ASP A 1 81 ? -0.843 8.389 -0.160 1.00 93.75 81 ASP A O 1
ATOM 659 N N . LEU A 1 82 ? -0.968 6.956 -1.891 1.00 92.81 82 LEU A N 1
ATOM 660 C CA . LEU A 1 82 ? -2.087 6.192 -1.340 1.00 92.81 82 LEU A CA 1
ATOM 661 C C . LEU A 1 82 ? -1.720 5.535 -0.003 1.00 92.81 82 LEU A C 1
ATOM 663 O O . LEU A 1 82 ? -2.499 5.617 0.946 1.00 92.81 82 LEU A O 1
ATOM 667 N N . VAL A 1 83 ? -0.533 4.925 0.093 1.00 93.38 83 VAL A N 1
ATOM 668 C CA . VAL A 1 83 ? -0.020 4.370 1.359 1.00 93.38 83 VAL A CA 1
ATOM 669 C C . VAL A 1 83 ? 0.022 5.443 2.442 1.00 93.38 83 VAL A C 1
ATOM 671 O O . VAL A 1 83 ? -0.500 5.225 3.534 1.00 93.38 83 VAL A O 1
ATOM 674 N N . THR A 1 84 ? 0.593 6.605 2.130 1.00 93.69 84 THR A N 1
ATOM 675 C CA . THR A 1 84 ? 0.749 7.710 3.083 1.00 93.69 84 THR A CA 1
ATOM 676 C C . THR A 1 84 ? -0.608 8.197 3.587 1.00 93.69 84 THR A C 1
ATOM 678 O O . THR A 1 84 ? -0.815 8.295 4.796 1.00 93.69 84 THR A O 1
ATOM 681 N N . GLN A 1 85 ? -1.567 8.424 2.684 1.00 94.19 85 GLN A N 1
ATOM 682 C CA . GLN A 1 85 ? -2.924 8.851 3.043 1.00 94.19 85 GLN A CA 1
ATOM 683 C C . GLN A 1 85 ? -3.621 7.836 3.958 1.00 94.19 85 GLN A C 1
ATOM 685 O O . GLN A 1 85 ? -4.218 8.210 4.971 1.00 94.19 85 GLN A O 1
ATOM 690 N N . LEU A 1 86 ? -3.515 6.546 3.632 1.00 92.19 86 LEU A N 1
ATOM 691 C CA . LEU A 1 86 ? -4.123 5.473 4.414 1.00 92.19 86 LEU A CA 1
ATOM 692 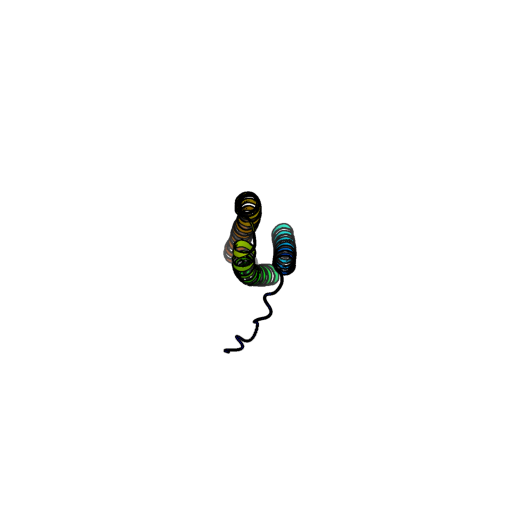C C . LEU A 1 86 ? -3.494 5.316 5.794 1.00 92.19 86 LEU A C 1
ATOM 694 O O . LEU A 1 86 ? -4.215 5.157 6.777 1.00 92.19 86 LEU A O 1
ATOM 698 N N . GLN A 1 87 ? -2.168 5.390 5.886 1.00 93.06 87 GLN A N 1
ATOM 699 C CA . GLN A 1 87 ? -1.469 5.336 7.166 1.00 93.06 87 GLN A CA 1
ATOM 700 C C . GLN A 1 87 ? -1.823 6.534 8.048 1.00 93.06 87 GLN A C 1
ATOM 702 O O . GLN A 1 87 ? -2.032 6.351 9.246 1.00 93.06 87 GLN A O 1
ATOM 707 N N . SER A 1 88 ? -1.943 7.741 7.486 1.00 93.69 88 SER A N 1
ATOM 708 C CA . SER A 1 88 ? -2.424 8.911 8.229 1.00 93.69 88 SER A CA 1
ATOM 709 C C . SER A 1 88 ? -3.837 8.686 8.768 1.00 93.69 88 SER A C 1
ATOM 711 O O . SER A 1 88 ? -4.028 8.765 9.980 1.00 93.69 88 SER A O 1
ATOM 713 N N . LYS A 1 89 ? -4.792 8.288 7.911 1.00 91.94 89 LYS A N 1
ATOM 714 C CA . LYS A 1 89 ? -6.174 7.975 8.328 1.00 91.94 89 LYS A CA 1
ATOM 715 C C . LYS A 1 89 ? -6.202 6.925 9.445 1.00 91.94 89 LYS A C 1
ATOM 717 O O . LYS 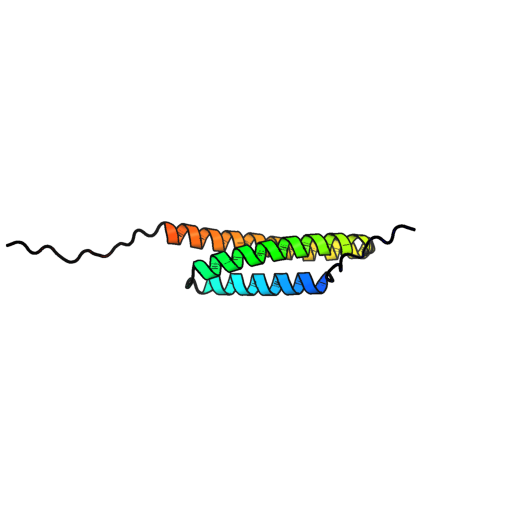A 1 89 ? -6.883 7.104 10.451 1.00 91.94 89 LYS A O 1
ATOM 722 N N . ALA A 1 90 ? -5.447 5.840 9.285 1.00 91.44 90 ALA A N 1
ATOM 723 C CA . ALA A 1 90 ? -5.385 4.755 10.256 1.00 91.44 90 ALA A CA 1
ATOM 724 C C . ALA A 1 90 ? -4.796 5.208 11.603 1.00 91.44 90 ALA A C 1
ATOM 726 O O . ALA A 1 90 ? -5.325 4.870 12.660 1.00 91.44 90 ALA A O 1
ATOM 727 N N . ASN A 1 91 ? -3.729 6.009 11.578 1.00 91.56 91 ASN A N 1
ATOM 728 C CA . ASN A 1 91 ? -3.131 6.569 12.787 1.00 91.56 91 ASN A CA 1
ATOM 729 C C . ASN A 1 91 ? -4.061 7.562 13.492 1.00 91.56 91 ASN A C 1
ATOM 731 O O . ASN A 1 91 ? -4.102 7.577 14.722 1.00 91.56 91 ASN A O 1
ATOM 735 N N . ASP A 1 92 ? -4.819 8.363 12.747 1.00 90.94 92 ASP A N 1
ATOM 736 C CA . ASP A 1 92 ? -5.794 9.289 13.325 1.00 90.94 92 ASP A CA 1
ATOM 737 C C . ASP A 1 92 ? -6.946 8.535 14.001 1.00 90.94 92 ASP A C 1
ATOM 739 O O . ASP A 1 92 ? -7.323 8.882 15.119 1.00 90.94 92 ASP A O 1
ATOM 743 N N . LEU A 1 93 ? -7.427 7.436 13.406 1.00 88.75 93 LEU A N 1
ATOM 744 C CA . LEU A 1 93 ? -8.391 6.535 14.053 1.00 88.75 93 LEU A CA 1
ATOM 745 C C . LEU A 1 93 ? -7.847 5.961 15.370 1.00 88.75 93 LEU A C 1
ATOM 747 O O . LEU A 1 93 ? -8.534 5.990 16.393 1.00 88.75 93 LEU A O 1
ATOM 751 N N . LEU A 1 94 ? -6.596 5.486 15.374 1.00 87.88 94 LEU A N 1
ATOM 752 C CA . LEU A 1 94 ? -5.955 4.965 16.586 1.00 87.88 94 LEU A CA 1
ATOM 753 C C . LEU A 1 94 ? -5.830 6.038 17.679 1.00 87.88 94 LEU A C 1
ATOM 755 O O . LEU A 1 94 ? -6.096 5.755 18.850 1.00 87.88 94 LEU A O 1
ATOM 759 N N . LYS A 1 95 ? -5.457 7.270 17.309 1.00 87.81 95 LYS A N 1
ATOM 760 C CA . LYS A 1 95 ? -5.372 8.404 18.243 1.00 87.81 95 LYS A CA 1
ATOM 761 C C . LYS A 1 95 ? -6.743 8.759 18.813 1.00 87.81 95 LYS A C 1
ATOM 763 O O . LYS A 1 95 ? -6.889 8.782 20.034 1.00 87.81 95 LYS A O 1
ATOM 768 N N . ASN A 1 96 ? -7.748 8.935 17.958 1.00 84.19 96 ASN A N 1
ATOM 769 C CA . ASN A 1 96 ? -9.105 9.295 18.372 1.00 84.19 96 ASN A CA 1
ATOM 770 C C . ASN A 1 96 ? -9.726 8.230 19.286 1.00 84.19 96 ASN A C 1
ATOM 772 O O . ASN A 1 96 ? -10.372 8.564 20.279 1.00 84.19 96 ASN A O 1
ATOM 776 N N . SER A 1 97 ? -9.479 6.946 19.011 1.00 77.62 97 SER A N 1
ATOM 777 C CA . SER A 1 97 ? -9.952 5.870 19.880 1.00 77.62 97 SER A CA 1
ATOM 778 C C . SER A 1 97 ? -9.233 5.836 21.230 1.00 77.62 97 SER A C 1
ATOM 780 O O . SER A 1 97 ? -9.865 5.522 22.233 1.00 77.62 97 SER A O 1
ATOM 782 N N . SER A 1 98 ? -7.938 6.166 21.285 1.00 67.81 98 SER A N 1
ATOM 783 C CA . SER A 1 98 ? -7.193 6.242 22.553 1.00 67.81 98 SER A CA 1
ATOM 784 C C . SER A 1 98 ? -7.632 7.409 23.449 1.00 67.81 98 SER A C 1
ATOM 786 O O . SER A 1 98 ? -7.383 7.395 24.652 1.00 67.81 98 SER A O 1
ATOM 788 N N . GLN A 1 99 ? -8.297 8.409 22.864 1.00 63.25 99 GLN A N 1
ATOM 789 C CA . GLN A 1 99 ? -8.805 9.601 23.543 1.00 63.25 99 GLN A CA 1
ATOM 790 C C . GLN A 1 99 ? -10.251 9.458 24.027 1.00 63.25 99 GLN A C 1
ATOM 792 O O . GLN A 1 99 ? -10.736 10.373 24.687 1.00 63.25 99 GLN A O 1
ATOM 797 N N . GLN A 1 100 ? -10.935 8.343 23.742 1.00 56.75 100 GLN A N 1
ATOM 798 C CA . GLN A 1 100 ? -12.216 8.012 24.370 1.00 56.75 100 GLN A CA 1
ATOM 799 C C . GLN A 1 100 ? -11.955 7.662 25.846 1.00 56.75 100 GLN A C 1
ATOM 801 O O . GLN A 1 100 ? -11.412 6.591 26.130 1.00 56.75 100 GLN A O 1
ATOM 806 N N . PRO A 1 101 ? -12.335 8.513 26.818 1.00 53.66 101 PRO A N 1
ATOM 807 C CA . PRO A 1 101 ? -12.407 8.067 28.196 1.00 53.66 101 PRO A CA 1
ATOM 808 C C . PRO A 1 101 ? -13.514 7.015 28.233 1.00 53.66 101 PRO A C 1
ATOM 810 O O . PRO A 1 101 ? -14.597 7.247 27.695 1.00 53.66 101 PRO A O 1
ATOM 813 N N . HIS A 1 102 ? -13.270 5.871 28.862 1.00 50.94 102 HIS A N 1
ATOM 814 C CA . HIS A 1 102 ? -14.323 4.921 29.207 1.00 50.94 102 HIS A CA 1
ATOM 815 C C . HIS A 1 102 ? -15.370 5.614 30.100 1.00 50.94 102 HIS A C 1
ATOM 817 O O . HIS A 1 102 ? -15.317 5.535 31.324 1.00 50.94 102 HIS A O 1
ATOM 823 N N . LEU A 1 103 ? -16.333 6.316 29.510 1.00 55.22 103 LEU A N 1
ATOM 824 C CA . LEU A 1 103 ? -17.512 6.814 30.200 1.00 55.22 103 LEU A CA 1
ATOM 825 C C . LEU A 1 103 ? -18.615 5.778 30.027 1.00 55.22 103 LEU A C 1
ATOM 827 O O . LEU A 1 103 ? -19.402 5.851 29.091 1.00 55.22 103 LEU A O 1
ATOM 831 N N . SER A 1 104 ? -18.640 4.799 30.933 1.00 49.94 104 SER A N 1
ATOM 832 C CA . SER A 1 104 ? -19.819 4.529 31.767 1.00 49.94 104 SER A CA 1
ATOM 833 C C . SER A 1 104 ? -19.585 3.305 32.665 1.00 49.94 104 SER A C 1
ATOM 835 O O . SER A 1 104 ? -19.885 2.170 32.305 1.00 49.94 104 SER A O 1
ATOM 837 N N . GLN A 1 105 ? -19.088 3.544 33.877 1.00 50.06 105 GLN A N 1
ATOM 838 C CA . GLN A 1 105 ? -19.562 2.814 35.055 1.00 50.06 105 GLN A CA 1
ATOM 839 C C . GLN A 1 105 ? -20.031 3.841 36.087 1.00 50.06 105 GLN A C 1
ATOM 841 O O . GLN A 1 105 ? -19.476 3.974 37.168 1.00 50.06 105 GLN A O 1
ATOM 846 N N . ASN A 1 106 ? -21.063 4.604 35.723 1.00 52.09 106 ASN A N 1
ATOM 847 C CA . ASN A 1 106 ? -21.917 5.249 36.713 1.00 52.09 106 ASN A CA 1
ATOM 848 C C . ASN A 1 106 ? -23.112 4.324 36.958 1.00 52.09 106 ASN A C 1
ATOM 850 O O . ASN A 1 106 ? -24.171 4.500 36.362 1.00 52.09 106 ASN A O 1
ATOM 854 N N . THR A 1 107 ? -22.954 3.336 37.839 1.00 48.72 107 THR A N 1
ATOM 855 C CA . THR A 1 107 ? -24.104 2.759 38.544 1.00 48.72 107 THR A CA 1
ATOM 856 C C . THR A 1 107 ? -24.172 3.387 39.925 1.00 48.72 107 THR A C 1
ATOM 858 O O . THR A 1 107 ? -23.455 2.997 40.839 1.00 48.72 107 THR A O 1
ATOM 861 N N . ALA A 1 108 ? -25.005 4.425 39.984 1.00 56.44 108 ALA A N 1
ATOM 862 C CA . ALA A 1 108 ? -25.878 4.820 41.080 1.00 56.44 108 ALA A CA 1
ATOM 863 C C . ALA A 1 108 ? -25.422 4.508 42.518 1.00 56.44 108 ALA A C 1
ATOM 865 O O . ALA A 1 108 ? -25.537 3.393 43.016 1.00 56.44 108 ALA A O 1
ATOM 866 N N . THR A 1 109 ? -25.045 5.581 43.209 1.00 53.38 109 THR A N 1
ATOM 867 C CA . THR A 1 109 ? -25.473 5.935 44.565 1.00 53.38 109 THR A CA 1
ATOM 868 C C . THR A 1 109 ? -26.571 5.034 45.151 1.00 53.38 109 THR A C 1
ATOM 870 O O . THR A 1 109 ? -27.717 5.088 44.707 1.00 53.38 109 THR A O 1
ATOM 873 N N . GLN A 1 110 ? -26.266 4.315 46.232 1.00 46.31 110 GLN A N 1
ATOM 874 C CA . GLN A 1 110 ? -27.283 3.927 47.205 1.00 46.31 110 GLN A CA 1
ATOM 875 C C . GLN A 1 110 ? -26.806 4.344 48.597 1.00 46.31 110 GLN A C 1
ATOM 877 O O . GLN A 1 110 ? -25.962 3.706 49.217 1.00 46.31 110 GLN A O 1
ATOM 882 N N . HIS A 1 111 ? -27.319 5.495 49.035 1.00 48.22 111 HIS A N 1
ATOM 883 C CA . HIS A 1 111 ? -27.387 5.844 50.446 1.00 48.22 111 HIS A CA 1
ATOM 884 C C . HIS A 1 111 ? -28.306 4.829 51.130 1.00 48.22 111 HIS A C 1
ATOM 886 O O . HIS A 1 111 ? -29.432 4.648 50.661 1.00 48.22 111 HIS A O 1
ATOM 892 N N . GLN A 1 112 ? -27.846 4.229 52.227 1.00 56.72 112 GLN A N 1
ATOM 893 C CA . GLN A 1 112 ? -28.488 4.276 53.547 1.00 56.72 112 GLN A CA 1
ATOM 894 C C . GLN A 1 112 ? -27.565 3.676 54.606 1.00 56.72 112 GLN A C 1
ATOM 896 O O . GLN A 1 112 ? -26.958 2.620 54.331 1.00 56.72 112 GLN A O 1
#

Foldseek 3Di:
DDPPPPPPLPALVVLVVQLVVLLVQLVVCLVVLDDLPSNVVSLVSNVVSLVSNVVNLVVVLVVDDPVCNVVSVVVNVVSVVSSVVSSVSSVVSNVVVVPDDPPDPPDDDDDD

pLDDT: mean 81.12, std 16.55, range [34.75, 96.0]

Secondary structure (DSSP, 8-state):
-----------HHHHHHHHHHHHHHHHHHHHH---HHHHHHHHHHHHHHHHHHHHHHHHHHHHS-HHHHHHHHHHHHHHHHHHHHHHHHHHHHHHHHHT-------------

Sequence (112 aa):
MRQLGKKKIIPFDTERKSLEHRIQRLQRLCDNESDLVAIRDAINAVDEGKEAFINSRRARQEELPDSERAKALAGYDQLLDLVTQLQSKANDLLKNSSQQPHLSQNTATQHQ

Organism: NCBI:txid6335

Radius of gyration: 21.54 Å; chains: 1; bounding box: 64×25×76 Å